Protein AF-D6PKZ1-F1 (afdb_monomer_lite)

Structure (mmCIF, N/CA/C/O backbone):
data_AF-D6PKZ1-F1
#
_entry.id   AF-D6PKZ1-F1
#
loop_
_atom_site.group_PDB
_atom_site.id
_atom_site.type_symbol
_atom_site.label_atom_id
_atom_site.label_alt_id
_atom_site.label_comp_id
_atom_site.label_asym_id
_atom_site.label_entity_id
_atom_site.label_seq_id
_atom_site.pdbx_PDB_ins_code
_atom_site.Cartn_x
_atom_site.Cartn_y
_atom_site.Cartn_z
_atom_site.occupancy
_atom_site.B_iso_or_equiv
_atom_site.auth_seq_id
_atom_site.auth_comp_id
_atom_site.auth_asym_id
_atom_site.auth_atom_id
_atom_site.pdbx_PDB_model_num
ATOM 1 N N . MET A 1 1 ? -14.300 6.076 4.946 1.00 65.69 1 MET A N 1
ATOM 2 C CA . MET A 1 1 ? -13.334 5.220 4.232 1.00 65.69 1 MET A CA 1
ATOM 3 C C . MET A 1 1 ? -13.362 3.874 4.917 1.00 65.69 1 MET A C 1
ATOM 5 O O . MET A 1 1 ? -13.231 3.848 6.134 1.00 65.69 1 MET A O 1
ATOM 9 N N . ASP A 1 2 ? -13.618 2.806 4.171 1.00 79.12 2 ASP A N 1
ATOM 10 C CA . ASP A 1 2 ? -13.647 1.454 4.723 1.00 79.12 2 ASP A CA 1
ATOM 11 C C . ASP A 1 2 ? -12.217 0.891 4.734 1.00 79.12 2 ASP A C 1
ATOM 13 O O . ASP A 1 2 ? -11.652 0.573 3.688 1.00 79.12 2 ASP A O 1
ATOM 17 N N . ILE A 1 3 ? -11.583 0.890 5.911 1.00 77.50 3 ILE A N 1
ATOM 18 C CA . ILE A 1 3 ? -10.171 0.496 6.063 1.00 77.50 3 ILE A CA 1
ATOM 19 C C . ILE A 1 3 ? -9.995 -1.009 5.822 1.00 77.50 3 ILE A C 1
ATOM 21 O O . ILE A 1 3 ? -8.951 -1.428 5.331 1.00 77.50 3 ILE A O 1
ATOM 25 N N . GLU A 1 4 ? -11.012 -1.824 6.111 1.00 81.81 4 GLU A N 1
ATOM 26 C CA . GLU A 1 4 ? -10.952 -3.262 5.850 1.00 81.81 4 GLU A CA 1
ATOM 27 C C . GLU A 1 4 ? -10.940 -3.547 4.342 1.00 81.81 4 GLU A C 1
ATOM 29 O O . GLU A 1 4 ? -10.106 -4.320 3.866 1.00 81.81 4 GLU A O 1
ATOM 34 N N . ALA A 1 5 ? -11.815 -2.884 3.578 1.00 82.00 5 ALA A N 1
ATOM 35 C CA . ALA A 1 5 ? -11.815 -2.968 2.119 1.00 82.00 5 ALA A CA 1
ATOM 36 C C . ALA A 1 5 ? -10.483 -2.486 1.521 1.00 82.00 5 ALA A C 1
ATOM 38 O O . ALA A 1 5 ? -9.947 -3.116 0.610 1.00 82.00 5 ALA A O 1
ATOM 39 N N . LEU A 1 6 ? -9.912 -1.411 2.077 1.00 81.44 6 LEU A N 1
ATOM 40 C CA . LEU A 1 6 ? -8.600 -0.910 1.673 1.00 81.44 6 LEU A CA 1
ATOM 41 C C . LEU A 1 6 ? -7.493 -1.951 1.888 1.00 81.44 6 LEU A C 1
ATOM 43 O O . LEU A 1 6 ? -6.712 -2.203 0.975 1.00 81.44 6 LEU A O 1
ATOM 47 N N . ILE A 1 7 ? -7.432 -2.570 3.069 1.00 84.06 7 ILE A N 1
ATOM 48 C CA . ILE A 1 7 ? -6.432 -3.602 3.377 1.00 84.06 7 ILE A CA 1
ATOM 49 C C . ILE A 1 7 ? -6.547 -4.772 2.393 1.00 84.06 7 ILE A C 1
ATOM 51 O O . ILE A 1 7 ? -5.541 -5.149 1.799 1.00 84.06 7 ILE A O 1
ATOM 55 N N . LYS A 1 8 ? -7.763 -5.277 2.140 1.00 83.81 8 LYS A N 1
ATOM 56 C CA . LYS A 1 8 ? -7.993 -6.376 1.184 1.00 83.81 8 LYS A CA 1
ATOM 57 C C . LYS A 1 8 ? -7.516 -6.029 -0.230 1.00 83.81 8 LYS A C 1
ATOM 59 O O . LYS A 1 8 ? -6.907 -6.863 -0.897 1.00 83.81 8 LYS A O 1
ATOM 64 N N . ASN A 1 9 ? -7.753 -4.796 -0.682 1.00 82.25 9 ASN A N 1
ATOM 65 C CA . ASN A 1 9 ? -7.276 -4.335 -1.987 1.00 82.25 9 ASN A CA 1
ATOM 66 C C . ASN A 1 9 ? -5.741 -4.277 -2.042 1.00 82.25 9 ASN A C 1
ATOM 68 O O . ASN A 1 9 ? -5.144 -4.696 -3.031 1.00 82.25 9 ASN A O 1
ATOM 72 N N . LEU A 1 10 ? -5.092 -3.792 -0.980 1.00 84.19 10 LEU A N 1
ATOM 73 C CA . LEU A 1 10 ? -3.631 -3.721 -0.899 1.00 84.19 10 LEU A CA 1
ATOM 74 C C . LEU A 1 10 ? -2.978 -5.111 -0.831 1.00 84.19 10 LEU A C 1
ATOM 76 O O . LEU A 1 10 ? -1.920 -5.309 -1.427 1.00 84.19 10 LEU A O 1
ATOM 80 N N . GLU A 1 11 ? -3.610 -6.081 -0.167 1.00 84.88 11 GLU A N 1
ATOM 81 C CA . GLU A 1 11 ? -3.177 -7.486 -0.175 1.00 84.88 11 GLU A CA 1
ATOM 82 C C . GLU A 1 11 ? -3.251 -8.089 -1.588 1.00 84.88 11 GLU A C 1
ATOM 84 O O . GLU A 1 11 ? -2.287 -8.701 -2.045 1.00 84.88 11 GLU A O 1
ATOM 89 N N . ALA A 1 12 ? -4.329 -7.831 -2.336 1.00 82.56 12 ALA A N 1
ATOM 90 C CA . ALA A 1 12 ? -4.452 -8.289 -3.723 1.00 82.56 12 ALA A CA 1
ATOM 91 C C . ALA A 1 12 ? -3.394 -7.665 -4.658 1.00 82.56 12 ALA A C 1
ATOM 93 O O . ALA A 1 12 ? -2.885 -8.322 -5.575 1.00 82.56 12 ALA A O 1
ATOM 94 N N . VAL A 1 13 ? -3.034 -6.398 -4.420 1.00 79.44 13 VAL A N 1
ATOM 95 C CA . VAL A 1 13 ? -1.920 -5.741 -5.119 1.00 79.44 13 VAL A CA 1
ATOM 96 C C . VAL A 1 13 ? -0.598 -6.414 -4.759 1.00 79.44 13 VAL A C 1
ATOM 98 O O . VAL A 1 13 ? 0.176 -6.723 -5.662 1.00 79.44 13 VAL A O 1
ATOM 101 N N . ASN A 1 14 ? -0.354 -6.703 -3.47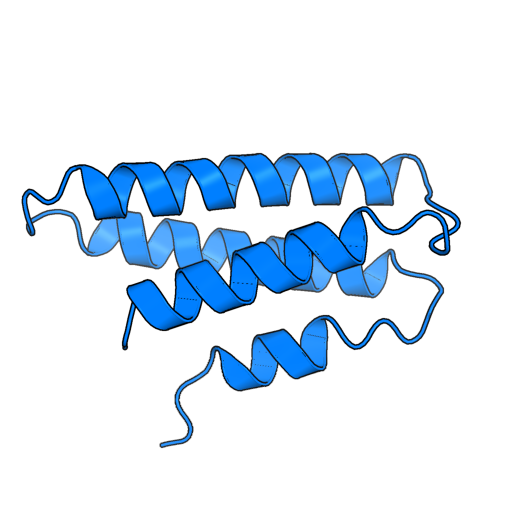8 1.00 83.50 14 ASN A N 1
ATOM 102 C CA . ASN A 1 14 ? 0.845 -7.419 -3.046 1.00 83.50 14 ASN A CA 1
ATOM 103 C C . ASN A 1 14 ? 1.002 -8.774 -3.759 1.00 83.50 14 ASN A C 1
ATOM 105 O O . ASN A 1 14 ? 2.067 -9.056 -4.303 1.00 83.50 14 ASN A O 1
ATOM 109 N N . ASP A 1 15 ? -0.061 -9.581 -3.813 1.00 81.25 15 ASP A N 1
ATOM 110 C CA . ASP A 1 15 ? -0.046 -10.874 -4.511 1.00 81.25 15 ASP A CA 1
ATOM 111 C C . ASP A 1 15 ? 0.252 -10.717 -6.010 1.00 81.25 15 ASP A C 1
ATOM 113 O O . ASP A 1 15 ? 0.990 -11.507 -6.603 1.00 81.25 15 ASP A O 1
ATOM 117 N N . SER A 1 16 ? -0.279 -9.660 -6.630 1.00 76.56 16 SER A N 1
ATOM 118 C CA . SER A 1 16 ? -0.028 -9.354 -8.042 1.00 76.56 16 SER A CA 1
ATOM 119 C C . SER A 1 16 ? 1.427 -8.949 -8.300 1.00 76.56 16 SER A C 1
ATOM 121 O O . SER A 1 16 ? 1.992 -9.330 -9.326 1.00 76.56 16 SER A O 1
ATOM 123 N N . LEU A 1 17 ? 2.042 -8.212 -7.368 1.00 74.75 17 LEU A N 1
ATOM 124 C CA . LEU A 1 17 ? 3.445 -7.786 -7.434 1.00 74.75 17 LEU A CA 1
ATOM 125 C C . LEU A 1 17 ? 4.425 -8.950 -7.243 1.00 74.75 17 LEU A C 1
ATOM 127 O O . LEU A 1 17 ? 5.519 -8.911 -7.791 1.00 74.75 17 LEU A O 1
ATOM 131 N N . GLN A 1 18 ? 4.032 -10.001 -6.519 1.00 70.75 18 GLN A N 1
ATOM 132 C CA . GLN A 1 18 ? 4.844 -11.210 -6.335 1.00 70.75 18 GLN A CA 1
ATOM 133 C C . GLN A 1 18 ? 4.726 -12.220 -7.489 1.00 70.75 18 GLN A C 1
ATOM 135 O O . GLN A 1 18 ? 5.359 -13.280 -7.459 1.00 70.75 18 GLN A O 1
ATOM 140 N N . SER A 1 19 ? 3.921 -11.926 -8.513 1.00 66.38 19 SER A N 1
ATOM 141 C CA . SER A 1 19 ? 3.759 -12.815 -9.660 1.00 66.38 19 SER A CA 1
ATOM 142 C C . SER A 1 19 ? 5.064 -12.915 -10.468 1.00 66.38 19 SER A C 1
ATOM 144 O O . SER A 1 19 ? 5.608 -11.887 -10.878 1.00 66.38 19 SER A O 1
ATOM 146 N N . PRO A 1 20 ? 5.531 -14.131 -10.822 1.00 55.34 20 PRO A N 1
ATOM 147 C CA . PRO A 1 20 ? 6.808 -14.373 -11.516 1.00 55.34 20 PRO A CA 1
ATOM 148 C C . PRO A 1 20 ? 6.883 -13.796 -12.944 1.00 55.34 20 PRO A C 1
ATOM 150 O O . PRO A 1 20 ? 7.868 -13.991 -13.653 1.00 55.34 20 PRO A O 1
ATOM 153 N N . THR A 1 21 ? 5.826 -13.116 -13.389 1.00 53.28 21 THR A N 1
ATOM 154 C CA . THR A 1 21 ? 5.693 -12.519 -14.723 1.00 53.28 21 THR A CA 1
ATOM 155 C C . THR A 1 21 ? 6.317 -11.119 -14.800 1.00 53.28 21 THR A C 1
ATOM 157 O O . THR A 1 21 ? 6.498 -10.588 -15.897 1.00 53.28 21 THR A O 1
ATOM 160 N N . ILE A 1 22 ? 6.650 -10.504 -13.660 1.00 59.31 22 ILE A N 1
ATOM 161 C CA . ILE A 1 22 ? 7.292 -9.189 -13.614 1.00 59.31 22 ILE A CA 1
ATOM 162 C C . ILE A 1 22 ? 8.808 -9.402 -13.695 1.00 59.31 22 ILE A C 1
ATOM 164 O O . ILE A 1 22 ? 9.394 -10.133 -12.905 1.00 59.31 22 ILE A O 1
ATOM 168 N N . ARG A 1 23 ? 9.464 -8.807 -14.696 1.00 51.78 23 ARG A N 1
ATOM 169 C CA . ARG A 1 23 ? 10.929 -8.807 -14.800 1.00 51.78 23 ARG A CA 1
ATOM 170 C C . ARG A 1 23 ? 11.453 -7.658 -13.943 1.00 51.78 23 ARG A C 1
ATOM 172 O O . ARG A 1 23 ? 11.458 -6.513 -14.381 1.00 51.78 23 ARG A O 1
ATOM 179 N N . GLU A 1 24 ? 11.822 -7.977 -12.711 1.00 62.97 24 GLU A N 1
ATOM 180 C CA . GLU A 1 24 ? 12.066 -6.996 -11.650 1.00 62.97 24 GLU A CA 1
ATOM 181 C C . GLU A 1 24 ? 13.488 -6.416 -11.705 1.00 62.97 24 GLU A C 1
ATOM 183 O O . GLU A 1 24 ? 14.471 -7.144 -11.864 1.00 62.97 24 GLU A O 1
ATOM 188 N N . SER A 1 25 ? 13.608 -5.095 -11.553 1.00 71.19 25 SER A N 1
ATOM 189 C CA . SER A 1 25 ? 14.874 -4.442 -11.208 1.00 71.19 25 SER A CA 1
ATOM 190 C C . SER A 1 25 ? 15.117 -4.522 -9.694 1.00 71.19 25 SER A C 1
ATOM 192 O O . SER A 1 25 ? 14.173 -4.655 -8.912 1.00 71.19 25 SER A O 1
ATOM 194 N N . ASP A 1 26 ? 16.373 -4.399 -9.253 1.00 78.38 26 ASP A N 1
ATOM 195 C CA . ASP A 1 26 ? 16.706 -4.299 -7.820 1.00 78.38 26 ASP A CA 1
ATOM 196 C C . ASP A 1 26 ? 15.935 -3.160 -7.124 1.00 78.38 26 ASP A C 1
ATOM 198 O O . ASP A 1 26 ? 15.520 -3.293 -5.972 1.00 78.38 26 ASP A O 1
ATOM 202 N N . ASP A 1 27 ? 15.702 -2.050 -7.830 1.00 78.75 27 ASP A N 1
ATOM 203 C CA . ASP A 1 27 ? 14.933 -0.909 -7.326 1.00 78.75 27 ASP A CA 1
ATOM 204 C C . ASP A 1 27 ? 13.435 -1.220 -7.203 1.00 78.75 27 ASP A C 1
ATOM 206 O O . ASP A 1 27 ? 12.810 -0.829 -6.215 1.00 78.75 27 ASP A O 1
ATOM 210 N N . PHE A 1 28 ? 12.866 -1.981 -8.148 1.00 79.62 28 PHE A N 1
ATOM 211 C CA . PHE A 1 28 ? 11.484 -2.458 -8.063 1.00 79.62 28 PHE A CA 1
ATOM 212 C C . PHE A 1 28 ? 11.298 -3.355 -6.838 1.00 79.62 28 PHE A C 1
ATOM 214 O O . PHE A 1 28 ? 10.410 -3.112 -6.020 1.00 79.62 28 PHE A O 1
ATOM 221 N N . LYS A 1 29 ? 12.195 -4.329 -6.647 1.00 80.94 29 LYS A N 1
ATOM 222 C CA . LYS A 1 29 ? 12.136 -5.254 -5.512 1.00 80.94 29 LYS A CA 1
ATOM 223 C C . LYS A 1 29 ? 12.201 -4.521 -4.168 1.00 80.94 29 LYS A C 1
ATOM 225 O O . LYS A 1 29 ? 11.389 -4.786 -3.285 1.00 80.94 29 LYS A O 1
ATOM 230 N N . LYS A 1 30 ? 13.106 -3.545 -4.028 1.00 85.31 30 LYS A N 1
ATOM 231 C CA . LYS A 1 30 ? 13.193 -2.706 -2.818 1.00 85.31 30 LYS A CA 1
ATOM 232 C C . LYS A 1 30 ? 11.917 -1.902 -2.569 1.00 85.31 30 LYS A C 1
ATOM 234 O O . LYS A 1 30 ? 11.535 -1.709 -1.415 1.00 85.31 30 LYS A O 1
ATOM 239 N N . CYS A 1 31 ? 11.254 -1.423 -3.619 1.00 84.50 31 CYS A N 1
ATOM 240 C CA . CYS A 1 31 ? 9.982 -0.715 -3.474 1.00 84.50 31 CYS A CA 1
ATOM 241 C C . CYS A 1 31 ? 8.856 -1.651 -3.022 1.00 84.50 31 CYS A C 1
ATOM 243 O O . CYS A 1 31 ? 8.108 -1.292 -2.114 1.00 84.50 31 CYS A O 1
ATOM 245 N N . VAL A 1 32 ? 8.785 -2.869 -3.567 1.00 83.56 32 VAL A N 1
ATOM 246 C CA . VAL A 1 32 ? 7.830 -3.896 -3.117 1.00 83.56 32 VAL A CA 1
ATOM 247 C C . VAL A 1 32 ? 8.065 -4.268 -1.647 1.00 83.56 32 VAL A C 1
ATOM 249 O O . VAL A 1 32 ? 7.113 -4.331 -0.874 1.00 83.56 32 VAL A O 1
ATOM 252 N N . GLU A 1 33 ? 9.316 -4.420 -1.209 1.00 88.00 33 GLU A N 1
ATOM 253 C CA . GLU A 1 33 ? 9.639 -4.686 0.204 1.00 88.00 33 GLU A CA 1
ATOM 254 C C . GLU A 1 33 ? 9.190 -3.537 1.129 1.00 88.00 33 GLU A C 1
ATOM 256 O O . GLU A 1 33 ? 8.612 -3.773 2.195 1.00 88.00 33 GLU A O 1
ATOM 261 N N . ARG A 1 34 ? 9.390 -2.275 0.715 1.00 88.88 34 ARG A N 1
ATOM 262 C CA . ARG A 1 34 ? 8.900 -1.093 1.455 1.00 88.88 34 ARG A CA 1
ATOM 263 C C . ARG A 1 34 ? 7.372 -1.054 1.513 1.00 88.88 34 ARG A C 1
ATOM 265 O O . ARG A 1 34 ? 6.818 -0.714 2.559 1.00 88.88 34 ARG A O 1
ATOM 272 N N . PHE A 1 35 ? 6.702 -1.419 0.420 1.00 88.69 35 PHE A N 1
ATOM 273 C CA . PHE A 1 35 ? 5.245 -1.526 0.354 1.00 88.69 35 PHE A CA 1
ATOM 274 C C . PHE A 1 35 ? 4.721 -2.571 1.342 1.00 88.69 35 PHE A C 1
ATOM 276 O O . PHE A 1 35 ? 3.847 -2.270 2.152 1.00 88.69 35 PHE A O 1
ATOM 283 N N . GLN A 1 36 ? 5.309 -3.768 1.336 1.00 88.88 36 GLN A N 1
ATOM 284 C CA . GLN A 1 36 ? 4.948 -4.865 2.234 1.00 88.88 36 GLN A CA 1
ATOM 285 C C . GLN A 1 36 ? 5.108 -4.492 3.706 1.00 88.88 36 GLN A C 1
ATOM 287 O O . GLN A 1 36 ? 4.213 -4.754 4.511 1.00 88.88 36 GLN A O 1
ATOM 292 N N . ALA A 1 37 ? 6.216 -3.832 4.058 1.00 90.81 37 ALA A N 1
ATOM 293 C CA . ALA A 1 37 ? 6.447 -3.356 5.418 1.00 90.81 37 ALA A CA 1
ATOM 294 C C . ALA A 1 37 ? 5.355 -2.368 5.863 1.00 90.81 37 ALA A C 1
ATOM 296 O O . ALA A 1 37 ? 4.785 -2.516 6.944 1.00 90.81 37 ALA A O 1
ATOM 297 N N . LYS A 1 38 ? 4.995 -1.407 5.002 1.00 89.62 38 LYS A N 1
ATOM 298 C CA . LYS A 1 38 ? 3.939 -0.428 5.299 1.00 89.62 38 LYS A CA 1
ATOM 299 C C . LYS A 1 38 ? 2.537 -1.032 5.335 1.00 89.62 38 LYS A C 1
ATOM 301 O O . LYS A 1 38 ? 1.704 -0.577 6.117 1.00 89.62 38 LYS A O 1
ATOM 306 N N . LEU A 1 39 ? 2.266 -2.060 4.533 1.00 89.12 39 LEU A N 1
ATOM 307 C CA . LEU A 1 39 ? 1.006 -2.801 4.592 1.00 89.12 39 LEU A CA 1
ATOM 308 C C . LEU A 1 39 ? 0.888 -3.563 5.918 1.00 89.12 39 LEU A C 1
ATOM 310 O O . LEU A 1 39 ? -0.162 -3.526 6.560 1.00 89.12 39 LEU A O 1
ATOM 314 N N . ALA A 1 40 ? 1.974 -4.191 6.374 1.00 88.69 40 ALA A N 1
ATOM 315 C CA . ALA A 1 40 ? 2.018 -4.843 7.679 1.00 88.69 40 ALA A CA 1
ATOM 316 C C . ALA A 1 40 ? 1.806 -3.844 8.832 1.00 88.69 40 ALA A C 1
ATOM 318 O O . ALA A 1 40 ? 1.048 -4.150 9.755 1.00 88.69 40 ALA A O 1
ATOM 319 N N . ASP A 1 41 ? 2.391 -2.641 8.750 1.00 88.12 41 ASP A N 1
ATOM 320 C CA . ASP A 1 41 ? 2.124 -1.548 9.698 1.00 88.12 41 ASP A CA 1
ATOM 321 C C . ASP A 1 41 ? 0.634 -1.165 9.708 1.00 88.12 41 ASP A C 1
ATOM 323 O O . ASP A 1 41 ? 0.031 -1.063 10.777 1.00 88.12 41 ASP A O 1
ATOM 327 N N . LEU A 1 42 ? 0.009 -1.004 8.531 1.00 86.00 42 LEU A N 1
ATOM 328 C CA . LEU A 1 42 ? -1.417 -0.672 8.417 1.00 86.00 42 LEU A CA 1
ATOM 329 C C . LEU A 1 42 ? -2.297 -1.739 9.078 1.00 86.00 42 LEU A C 1
ATOM 331 O O . LEU A 1 42 ? -3.190 -1.413 9.860 1.00 86.00 42 LEU A O 1
ATOM 335 N N . ILE A 1 43 ? -2.025 -3.013 8.790 1.00 86.00 43 ILE A N 1
ATOM 336 C CA . ILE A 1 43 ? -2.741 -4.152 9.373 1.00 86.00 43 ILE A CA 1
ATOM 337 C C . ILE A 1 43 ? -2.529 -4.197 10.889 1.00 86.00 43 ILE A C 1
ATOM 339 O O . ILE A 1 43 ? -3.476 -4.458 11.632 1.00 86.00 43 ILE A O 1
ATOM 343 N N . GLY A 1 44 ? -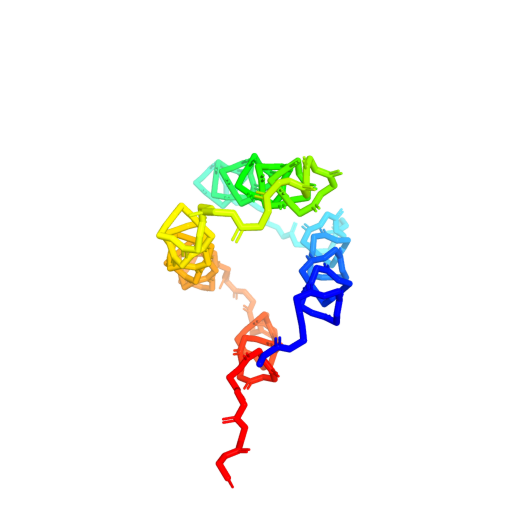1.308 -3.935 11.360 1.00 86.25 44 GLY A N 1
ATOM 344 C CA . GLY A 1 44 ? -0.967 -3.896 12.780 1.00 86.25 44 GLY A CA 1
ATOM 345 C C . GLY A 1 44 ? -1.722 -2.801 13.530 1.00 86.25 44 GLY A C 1
ATOM 346 O O . GLY A 1 44 ? -2.332 -3.077 14.566 1.00 86.25 44 GLY A O 1
ATOM 347 N N . VAL A 1 45 ? -1.750 -1.582 12.983 1.00 83.00 45 VAL A N 1
ATOM 348 C CA . VAL A 1 45 ? -2.504 -0.450 13.546 1.00 83.00 45 VAL A CA 1
ATOM 349 C C . VAL A 1 45 ? -4.007 -0.734 13.524 1.00 83.00 45 VAL A C 1
ATOM 351 O O . VAL A 1 45 ? -4.679 -0.531 14.534 1.00 83.00 45 VAL A O 1
ATOM 354 N N . TYR A 1 46 ? -4.530 -1.274 12.419 1.00 80.31 46 TYR A N 1
ATOM 355 C CA . TYR A 1 46 ? -5.941 -1.642 12.293 1.00 80.31 46 TYR A CA 1
ATOM 356 C C . TYR A 1 46 ? -6.355 -2.710 13.320 1.00 80.31 46 TYR A C 1
ATOM 358 O O . TYR A 1 46 ? -7.334 -2.530 14.043 1.00 80.31 46 TYR A O 1
ATOM 366 N N . LYS A 1 47 ? -5.580 -3.793 13.461 1.00 79.19 47 LYS A N 1
ATOM 367 C CA . LYS A 1 47 ? -5.854 -4.871 14.430 1.00 79.19 47 LYS A CA 1
ATOM 368 C C . LYS A 1 47 ? -5.669 -4.441 15.885 1.00 79.19 47 LYS A C 1
ATOM 370 O O . LYS A 1 47 ? -6.330 -4.997 16.756 1.00 79.19 47 LYS A O 1
ATOM 375 N N . SER A 1 48 ? -4.797 -3.470 16.154 1.00 74.94 48 SER A N 1
ATOM 376 C CA . SER A 1 48 ? -4.527 -2.998 17.520 1.00 74.94 48 SER A CA 1
ATOM 377 C C . SER A 1 48 ? -5.622 -2.095 18.086 1.00 74.94 48 SER A C 1
ATOM 379 O O . SER A 1 48 ? -5.573 -1.818 19.278 1.00 74.94 48 SER A O 1
ATOM 381 N N . SER A 1 49 ? -6.578 -1.650 17.253 1.00 55.28 49 SER A N 1
ATOM 382 C CA . SER A 1 49 ? -7.859 -0.998 17.584 1.00 55.28 49 SER A CA 1
ATOM 383 C C . SER A 1 49 ? -8.031 -0.514 19.038 1.00 55.28 49 SER A C 1
ATOM 385 O O . SER A 1 49 ? -8.943 -0.928 19.748 1.00 55.28 49 SER A O 1
ATOM 387 N N . ASN A 1 50 ? -7.196 0.444 19.446 1.00 55.00 50 ASN A N 1
ATOM 388 C CA . ASN A 1 50 ? -7.634 1.571 20.257 1.00 55.00 50 ASN A CA 1
ATOM 389 C C . ASN A 1 50 ? -7.776 2.716 19.252 1.00 55.00 50 ASN A C 1
ATOM 391 O O . ASN A 1 50 ? -6.797 3.139 18.640 1.00 55.00 50 ASN A O 1
ATOM 395 N N . SER A 1 51 ? -9.008 3.150 19.011 1.00 53.25 51 SER A N 1
ATOM 396 C CA . SER A 1 51 ? -9.451 4.037 17.926 1.00 53.25 51 SER A CA 1
ATOM 397 C C . SER A 1 51 ? -8.878 5.468 17.943 1.00 53.25 51 SER A C 1
ATOM 399 O O . SER A 1 51 ? -9.475 6.367 17.359 1.00 53.25 51 SER A O 1
ATOM 401 N N . GLU A 1 52 ? -7.762 5.718 18.628 1.00 54.12 52 GLU A N 1
ATOM 402 C CA . GLU A 1 52 ? -7.236 7.062 18.901 1.00 54.12 52 GLU A CA 1
ATOM 403 C C . GLU A 1 52 ? -6.158 7.543 17.919 1.00 54.12 52 GLU A C 1
ATOM 405 O O . GLU A 1 52 ? -5.930 8.745 17.836 1.00 54.12 52 GLU A O 1
ATOM 410 N N . ASN A 1 53 ? -5.543 6.670 17.112 1.00 62.19 53 ASN A N 1
ATOM 411 C CA . ASN A 1 53 ? -4.446 7.075 16.217 1.00 62.19 53 ASN A CA 1
ATOM 412 C C . ASN A 1 53 ? -4.833 7.134 14.732 1.00 62.19 53 ASN A C 1
ATOM 414 O O . ASN A 1 53 ? -4.176 6.587 13.847 1.00 62.19 53 ASN A O 1
ATOM 418 N N . THR A 1 54 ? -5.894 7.886 14.432 1.00 65.06 54 THR A N 1
ATOM 419 C CA . THR A 1 54 ? -6.271 8.246 13.052 1.00 65.06 54 THR A CA 1
ATOM 420 C C . THR A 1 54 ? -5.172 9.020 12.312 1.00 65.06 54 THR A C 1
ATOM 422 O O . THR A 1 54 ? -5.121 8.991 11.083 1.00 65.06 54 THR A O 1
ATOM 425 N N . ALA A 1 55 ? -4.282 9.707 13.036 1.00 70.12 55 ALA A N 1
ATOM 426 C CA . ALA A 1 55 ? -3.140 10.415 12.458 1.00 70.12 55 ALA A CA 1
ATOM 427 C C . ALA A 1 55 ? -2.082 9.451 11.890 1.00 70.12 55 ALA A C 1
ATOM 429 O O . ALA A 1 55 ? -1.642 9.638 10.754 1.00 70.12 55 ALA A O 1
ATOM 430 N N . ASP A 1 56 ? -1.729 8.395 12.632 1.00 76.50 56 ASP A N 1
ATOM 431 C CA . ASP A 1 56 ? -0.806 7.357 12.155 1.00 76.50 56 ASP A CA 1
ATOM 432 C C . ASP A 1 56 ? -1.383 6.606 10.958 1.00 76.50 56 ASP A C 1
ATOM 434 O O . ASP A 1 56 ? -0.681 6.356 9.981 1.00 76.50 56 ASP A O 1
ATOM 438 N N . LEU A 1 57 ? -2.687 6.330 10.980 1.00 78.19 57 LEU A N 1
ATOM 439 C CA . LEU A 1 57 ? -3.360 5.614 9.902 1.00 78.19 57 LEU A CA 1
ATOM 440 C C . LEU A 1 57 ? -3.354 6.414 8.587 1.00 78.19 57 LEU A C 1
ATOM 442 O O . LEU A 1 57 ? -2.982 5.884 7.543 1.00 78.19 57 LEU A O 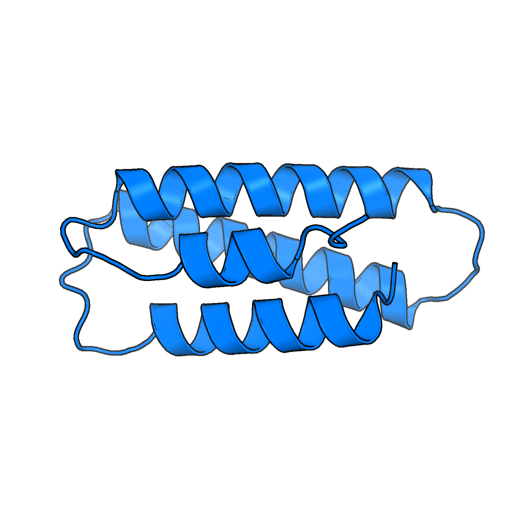1
ATOM 446 N N . ASN A 1 58 ? -3.668 7.714 8.635 1.00 80.56 58 ASN A N 1
ATOM 447 C CA . ASN A 1 58 ? -3.594 8.590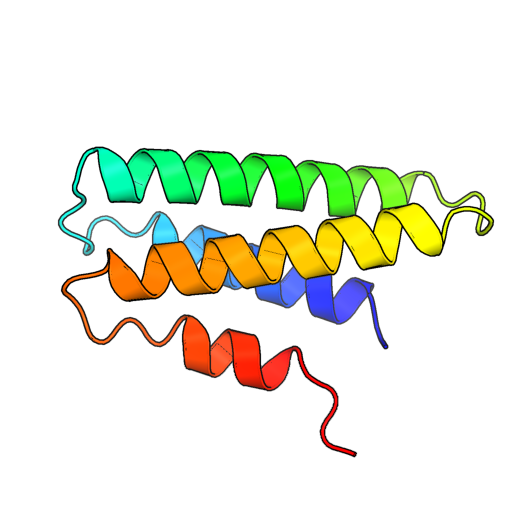 7.457 1.00 80.56 58 ASN A CA 1
ATOM 448 C C . ASN A 1 58 ? -2.164 8.733 6.914 1.00 80.56 58 ASN A C 1
ATOM 450 O O . ASN A 1 58 ? -1.963 8.821 5.698 1.00 80.56 58 ASN A O 1
ATOM 454 N N . LYS A 1 59 ? -1.167 8.744 7.807 1.00 86.50 59 LYS A N 1
ATOM 455 C CA . LYS A 1 59 ? 0.246 8.791 7.427 1.00 86.50 59 LYS A CA 1
ATOM 456 C C . LYS A 1 59 ? 0.669 7.510 6.711 1.00 86.50 59 LYS A C 1
ATOM 458 O O . LYS A 1 59 ? 1.261 7.596 5.641 1.00 86.50 59 LYS A O 1
ATOM 463 N N . ILE A 1 60 ? 0.302 6.344 7.247 1.00 85.94 60 ILE A N 1
ATOM 464 C CA . ILE A 1 60 ? 0.585 5.043 6.628 1.00 85.94 60 ILE A CA 1
ATOM 465 C C . ILE A 1 60 ? -0.085 4.936 5.251 1.00 85.94 60 ILE A C 1
ATOM 467 O O . ILE A 1 60 ? 0.563 4.520 4.296 1.00 85.94 60 ILE A O 1
ATOM 471 N N . ILE A 1 61 ? -1.342 5.373 5.112 1.00 84.19 61 ILE A N 1
ATOM 472 C CA . ILE A 1 61 ? -2.041 5.384 3.815 1.00 84.19 61 ILE A CA 1
ATOM 473 C C . ILE A 1 61 ? -1.334 6.299 2.801 1.00 84.19 61 ILE A C 1
ATOM 475 O O . ILE A 1 61 ? -1.187 5.926 1.638 1.00 84.19 61 ILE A O 1
ATOM 4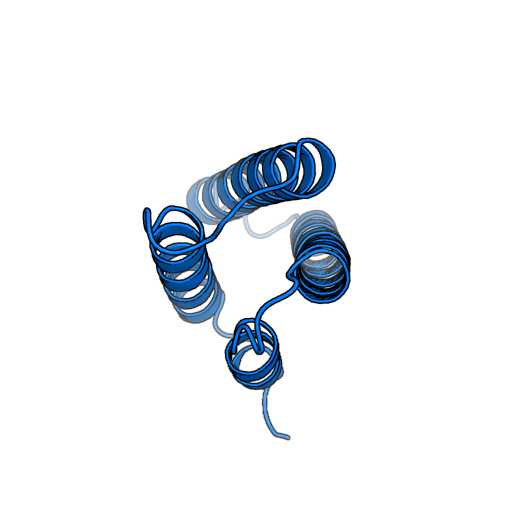79 N N . SER A 1 62 ? -0.867 7.479 3.221 1.00 85.94 62 SER A N 1
ATOM 480 C CA . SER A 1 62 ? -0.135 8.397 2.331 1.00 85.94 62 SER A CA 1
ATOM 481 C C . SER A 1 62 ? 1.226 7.836 1.903 1.00 85.94 62 SER A C 1
ATOM 483 O O . SER A 1 62 ? 1.598 7.956 0.734 1.00 85.94 62 SER A O 1
ATOM 485 N N . ASP A 1 63 ? 1.945 7.182 2.823 1.00 87.94 63 ASP A N 1
ATOM 486 C CA . ASP A 1 63 ? 3.196 6.476 2.520 1.00 87.94 63 ASP A CA 1
ATOM 487 C C . ASP A 1 63 ? 2.946 5.340 1.515 1.00 87.94 63 ASP A C 1
ATOM 489 O O . ASP A 1 63 ? 3.659 5.230 0.521 1.00 87.94 63 ASP A O 1
ATOM 493 N N . LEU A 1 64 ? 1.904 4.525 1.728 1.00 87.06 64 LEU A N 1
ATOM 494 C CA . LEU A 1 64 ? 1.523 3.439 0.819 1.00 87.06 64 LEU A CA 1
ATOM 495 C C . LEU A 1 64 ? 1.217 3.953 -0.587 1.00 87.06 64 LEU A C 1
ATOM 497 O O . LEU A 1 64 ? 1.670 3.359 -1.561 1.00 87.06 64 LEU A O 1
ATOM 501 N N . LYS A 1 65 ? 0.494 5.072 -0.697 1.00 83.94 65 LYS A N 1
ATOM 502 C CA . LYS A 1 65 ? 0.204 5.699 -1.989 1.00 83.94 65 LYS A CA 1
ATOM 503 C C . LYS A 1 65 ? 1.486 6.120 -2.713 1.00 83.94 65 LYS A C 1
ATOM 505 O O . LYS A 1 65 ? 1.658 5.769 -3.874 1.00 83.94 65 LYS A O 1
ATOM 510 N N . THR A 1 66 ? 2.394 6.788 -2.004 1.00 86.69 66 THR A N 1
ATOM 511 C CA . THR A 1 66 ? 3.688 7.219 -2.562 1.00 86.69 66 THR A CA 1
ATOM 512 C C . THR A 1 66 ? 4.496 6.023 -3.071 1.00 86.69 66 THR A C 1
ATOM 514 O O . THR A 1 66 ? 5.040 6.060 -4.170 1.00 86.69 66 THR A O 1
ATOM 517 N N . ILE A 1 67 ? 4.533 4.926 -2.306 1.00 85.81 67 ILE A N 1
ATOM 518 C CA . ILE A 1 67 ? 5.258 3.714 -2.707 1.00 85.81 67 ILE A CA 1
ATOM 519 C C . ILE A 1 67 ? 4.599 3.049 -3.923 1.00 85.81 67 ILE A C 1
ATOM 521 O O . ILE A 1 67 ? 5.304 2.563 -4.801 1.00 85.81 67 ILE A O 1
ATOM 525 N N . LEU A 1 68 ? 3.266 3.031 -4.008 1.00 82.12 68 LEU A N 1
ATOM 526 C CA . LEU A 1 68 ? 2.558 2.506 -5.181 1.00 82.12 68 LEU A CA 1
ATOM 527 C C . LEU A 1 68 ? 2.867 3.318 -6.448 1.00 82.12 68 LEU A C 1
ATOM 529 O O . LEU A 1 68 ? 3.056 2.725 -7.508 1.00 82.12 68 LEU A O 1
ATOM 533 N N . GLU A 1 69 ? 2.967 4.645 -6.333 1.00 81.75 69 GLU A N 1
ATOM 534 C CA . GLU A 1 69 ? 3.403 5.527 -7.426 1.00 81.75 69 GLU A CA 1
ATOM 535 C C . GLU A 1 69 ? 4.864 5.233 -7.830 1.00 81.75 69 GLU A C 1
ATOM 537 O O . GLU A 1 69 ? 5.161 5.105 -9.017 1.00 81.75 69 GLU A O 1
ATOM 542 N N . GLU A 1 70 ? 5.774 5.028 -6.866 1.00 82.88 70 GLU A N 1
ATOM 543 C CA . GLU A 1 70 ? 7.158 4.593 -7.140 1.00 82.88 70 GLU A CA 1
ATOM 544 C C . GLU A 1 70 ? 7.190 3.240 -7.880 1.00 82.88 70 GLU A C 1
ATOM 546 O O . GLU A 1 70 ? 7.865 3.106 -8.902 1.00 82.88 70 GLU A O 1
ATOM 551 N N . ILE A 1 71 ? 6.425 2.246 -7.417 1.00 79.06 71 ILE A N 1
ATOM 552 C CA . ILE A 1 71 ? 6.337 0.914 -8.038 1.00 79.06 71 ILE A CA 1
ATOM 553 C C . ILE A 1 71 ? 5.861 1.014 -9.486 1.00 79.06 71 ILE A C 1
ATOM 555 O O . ILE A 1 71 ? 6.423 0.350 -10.354 1.00 79.06 71 ILE A O 1
ATOM 559 N N . GLU A 1 72 ? 4.859 1.846 -9.765 1.00 75.06 72 GLU A N 1
ATOM 560 C CA . GLU A 1 72 ? 4.380 2.060 -11.128 1.00 75.06 72 GLU A CA 1
ATOM 561 C C . GLU A 1 72 ? 5.466 2.673 -12.018 1.00 75.06 72 GLU A C 1
ATOM 563 O O . GLU A 1 72 ? 5.705 2.175 -13.114 1.00 75.06 72 GLU A O 1
ATOM 568 N N . THR A 1 73 ? 6.180 3.699 -11.540 1.00 75.44 73 THR A N 1
ATOM 569 C CA . THR A 1 73 ? 7.263 4.318 -12.327 1.00 75.44 73 THR A CA 1
ATOM 570 C C . THR A 1 73 ? 8.425 3.365 -12.616 1.00 75.44 73 THR A C 1
ATOM 572 O O . THR A 1 73 ? 9.111 3.517 -13.628 1.00 75.44 73 THR A O 1
ATOM 575 N N . LEU A 1 74 ? 8.655 2.386 -11.738 1.00 72.12 74 LEU A N 1
ATOM 576 C CA . LEU A 1 74 ? 9.712 1.382 -11.875 1.00 72.12 74 LEU A CA 1
ATOM 577 C C . LEU A 1 74 ? 9.253 0.141 -12.650 1.00 72.12 74 LEU A C 1
ATOM 579 O O . LEU A 1 74 ? 10.083 -0.605 -13.177 1.00 72.12 74 LEU A O 1
ATOM 583 N N . SER A 1 75 ? 7.945 -0.086 -12.736 1.00 64.56 75 SER A N 1
ATOM 584 C CA . SER A 1 75 ? 7.359 -1.163 -13.515 1.00 64.56 75 SER A CA 1
ATOM 585 C C . SER A 1 75 ? 7.453 -0.820 -15.001 1.00 64.56 75 SER A C 1
ATOM 587 O O . SER A 1 75 ? 6.768 0.055 -15.517 1.00 64.56 75 SER A O 1
ATOM 589 N N . SER A 1 76 ? 8.310 -1.536 -15.734 1.00 59.19 76 SER A N 1
ATOM 590 C CA . SER A 1 76 ? 8.388 -1.419 -17.202 1.00 59.19 76 SER A CA 1
ATOM 591 C C . SER A 1 76 ? 7.168 -2.001 -17.926 1.00 59.19 76 SER A C 1
ATOM 593 O O . SER A 1 76 ? 7.088 -1.935 -19.152 1.00 59.19 76 SER A O 1
ATOM 595 N N . HIS A 1 77 ? 6.244 -2.623 -17.197 1.00 53.94 77 HIS A N 1
ATOM 596 C CA . HIS A 1 77 ? 4.977 -3.093 -17.733 1.00 53.94 77 HIS A CA 1
ATOM 597 C C . HIS A 1 77 ? 3.889 -2.081 -17.389 1.00 53.94 77 HIS A C 1
ATOM 599 O O . HIS A 1 77 ? 3.946 -1.457 -16.336 1.00 53.94 77 HIS A O 1
ATOM 605 N N . ASP A 1 78 ? 2.880 -1.993 -18.258 1.00 50.41 78 ASP A N 1
ATOM 606 C CA . ASP A 1 78 ? 1.568 -1.357 -18.059 1.00 50.41 78 ASP A CA 1
ATOM 607 C C . ASP A 1 78 ? 0.839 -2.025 -16.865 1.00 50.41 78 ASP A C 1
ATOM 609 O O . ASP A 1 78 ? -0.175 -2.718 -16.980 1.00 50.41 78 ASP A O 1
ATOM 613 N N . SER A 1 79 ? 1.460 -1.973 -15.689 1.00 54.03 79 SER A N 1
ATOM 614 C CA . SER A 1 79 ? 1.012 -2.645 -14.492 1.00 54.03 79 SER A CA 1
ATOM 615 C C . SER A 1 79 ? -0.148 -1.827 -13.973 1.00 54.03 79 SER A C 1
ATOM 617 O O . SER A 1 79 ? 0.036 -0.713 -13.491 1.00 54.03 79 SER A O 1
ATOM 619 N N . LYS A 1 80 ? -1.348 -2.404 -14.055 1.00 55.56 80 LYS A N 1
ATOM 620 C CA . LYS A 1 80 ? -2.631 -1.843 -13.600 1.00 55.56 80 LYS A CA 1
ATOM 621 C C . LYS A 1 80 ? -2.685 -1.504 -12.098 1.00 55.56 80 LYS A C 1
ATOM 623 O O . LYS A 1 80 ? -3.766 -1.313 -11.557 1.00 55.56 80 LYS A O 1
ATOM 628 N N . VAL A 1 81 ? -1.544 -1.435 -11.415 1.00 57.84 81 VAL A N 1
ATOM 629 C CA . VAL A 1 81 ? -1.379 -1.094 -9.999 1.00 57.84 81 VAL A CA 1
ATOM 630 C C . VAL A 1 81 ? -2.028 0.262 -9.694 1.00 57.84 81 VAL A C 1
ATOM 632 O O . VAL A 1 81 ? -2.711 0.387 -8.680 1.00 57.84 81 VAL A O 1
ATOM 635 N N . LEU A 1 82 ? -1.935 1.242 -10.606 1.00 53.72 82 LEU A N 1
ATOM 636 C CA . LEU A 1 82 ? -2.657 2.512 -10.459 1.00 53.72 82 LEU A CA 1
ATOM 637 C C . LEU A 1 82 ? -4.170 2.409 -10.667 1.00 53.72 82 LEU A C 1
ATOM 639 O O . LEU A 1 82 ? -4.906 3.212 -10.100 1.00 53.72 82 LEU A O 1
ATOM 643 N N . ASP A 1 83 ? -4.652 1.455 -11.464 1.00 57.53 83 ASP A N 1
ATOM 644 C CA . ASP A 1 83 ? -6.094 1.234 -11.630 1.00 57.53 83 ASP A CA 1
ATOM 645 C C . ASP A 1 83 ? -6.707 0.774 -10.294 1.00 57.53 83 ASP A C 1
ATOM 647 O O . ASP A 1 83 ? -7.752 1.272 -9.889 1.00 57.53 83 ASP A O 1
ATOM 651 N N . PHE A 1 84 ? -5.967 -0.030 -9.518 1.00 57.28 84 PHE A N 1
ATOM 652 C CA . PHE A 1 84 ? -6.320 -0.362 -8.132 1.00 57.28 84 PHE A CA 1
ATOM 653 C C . PHE A 1 84 ? -6.171 0.824 -7.166 1.00 57.28 84 PHE A C 1
ATOM 655 O O . PHE A 1 84 ? -7.004 1.000 -6.280 1.00 57.28 84 PHE A O 1
ATOM 662 N N . ALA A 1 85 ? -5.150 1.674 -7.327 1.00 54.12 85 ALA A N 1
ATOM 663 C CA . ALA A 1 85 ? -4.992 2.878 -6.504 1.00 54.12 85 ALA A CA 1
ATOM 664 C C . ALA A 1 85 ? -6.101 3.921 -6.738 1.00 54.12 85 ALA A C 1
ATOM 666 O O . ALA A 1 85 ? -6.431 4.685 -5.828 1.00 54.12 85 ALA A O 1
ATOM 667 N N . LYS A 1 86 ? -6.708 3.942 -7.933 1.00 53.78 86 LYS A N 1
ATOM 668 C CA . LYS A 1 86 ? -7.904 4.746 -8.226 1.00 53.78 86 LYS A CA 1
ATOM 669 C C . LYS A 1 86 ? -9.139 4.230 -7.484 1.00 53.78 86 LYS A C 1
ATOM 671 O O . LYS A 1 86 ? -9.898 5.056 -6.989 1.00 53.78 86 LYS A O 1
ATOM 676 N N . ASP A 1 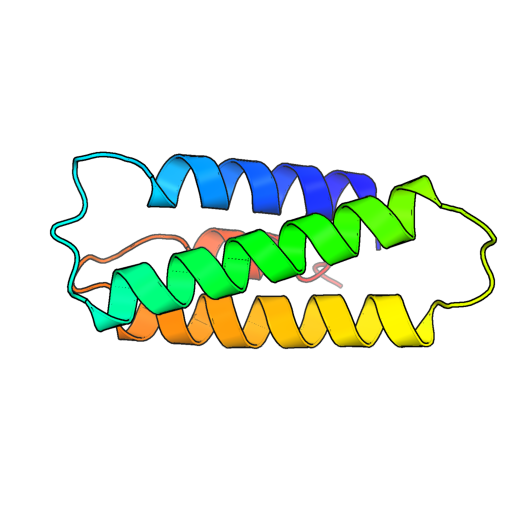87 ? -9.291 2.913 -7.335 1.00 53.34 87 ASP A N 1
ATOM 677 C CA . ASP A 1 87 ? -10.361 2.277 -6.541 1.00 53.34 87 ASP A CA 1
ATOM 678 C C . ASP A 1 87 ? -10.227 2.533 -5.023 1.00 53.34 87 ASP A C 1
ATOM 680 O O . ASP A 1 87 ? -11.197 2.464 -4.271 1.00 53.34 87 ASP A O 1
ATOM 684 N N . ILE A 1 88 ? -9.021 2.876 -4.556 1.00 56.22 88 ILE A N 1
ATOM 685 C CA . ILE A 1 88 ? -8.731 3.224 -3.154 1.00 56.22 88 ILE A CA 1
ATOM 686 C C . ILE A 1 88 ? -9.188 4.653 -2.801 1.00 56.22 88 ILE A C 1
ATOM 688 O O . ILE A 1 88 ? -9.403 4.975 -1.626 1.00 56.22 88 ILE A O 1
ATOM 692 N N . VAL A 1 89 ? -9.375 5.527 -3.794 1.00 47.41 89 VAL A N 1
ATOM 693 C CA . VAL A 1 89 ? -9.937 6.862 -3.564 1.00 47.41 89 VAL A CA 1
ATOM 694 C C . VAL A 1 89 ? -11.461 6.744 -3.593 1.00 47.41 89 VAL A C 1
ATOM 696 O O . VAL A 1 89 ? -12.007 6.335 -4.614 1.00 47.41 89 VAL A O 1
ATOM 699 N N . PRO A 1 90 ? -12.188 7.118 -2.523 1.00 40.28 90 PRO A N 1
ATOM 700 C CA . PRO A 1 90 ? -13.639 7.113 -2.578 1.00 40.28 90 PRO A CA 1
ATOM 701 C C . PRO A 1 90 ? -14.085 8.073 -3.683 1.00 40.28 90 PRO A C 1
ATOM 703 O O . PRO A 1 90 ? -13.820 9.278 -3.617 1.00 40.28 90 PRO A O 1
ATOM 706 N N . ILE A 1 91 ? -14.746 7.525 -4.704 1.00 40.62 91 ILE A N 1
ATOM 707 C CA . ILE A 1 91 ? -15.509 8.314 -5.664 1.00 40.62 91 ILE A CA 1
ATOM 708 C C . ILE A 1 91 ? -16.560 9.058 -4.838 1.00 40.62 91 ILE A C 1
ATOM 710 O O . ILE A 1 91 ? -17.302 8.455 -4.061 1.00 40.62 91 ILE A O 1
ATOM 714 N N . LYS A 1 92 ? -16.497 10.381 -4.933 1.00 35.44 92 LYS A N 1
ATOM 715 C CA . LYS A 1 92 ? -17.314 11.334 -4.189 1.00 35.44 92 LYS A CA 1
ATOM 716 C C . LYS A 1 92 ? -18.802 11.169 -4.483 1.00 35.44 92 LYS A C 1
ATOM 718 O O . LYS A 1 92 ? -19.131 10.905 -5.661 1.00 35.44 92 LYS A O 1
#

Foldseek 3Di:
DPLVVVLVLLVVLLVVLPDPPFPADPQLVVLSVQLVVLSVVLVVVVVVPPPPPPVVNVVSVVSNLVSLVVNCVRGPDPPCSVVSVVVVDPPD

Sequence (92 aa):
MDIEALIKNLEAVNDSLQSPTIRESDDFKKCVERFQAKLADLIGVYKSSNSENTADLNKIISDLKTILEEIETLSSHDSKVLDFAKDIVPIK

Radius of gyration: 13.37 Å; chains: 1; bounding box: 34×26×38 Å

Organism: NCBI:txid743646

Secondary structure (DSSP, 8-state):
--HHHHHHHHHHHHHHHT-TTS---HHHHHHHHHHHHHHHHHHHHHHH--TT-HHHHHHHHHHHHHHHHHHHHH-SS--THHHHHHHTSPP-

pLDDT: mean 73.06, std 14.1, range [35.44, 90.81]